Protein AF-A0A973G8I6-F1 (afdb_monomer)

Sequence (98 aa):
MTQDSPPPPSPRDEARELALKRVRARRDLTTHAVTYVVVNAFLVLVWWVTTPNGYFWPIWAIGGWAIGLVLNAWEVLGRRPITEADIERELRRGRPLG

Secondary structure (DSSP, 8-state):
----PPPPPPHHHHHHHHHHHHHHHHHHHHHHHHHHHHHHHHHHHHHHHH-TTS--THHHHHHHHHHHHHHHHHHHHH-----HHHHHHHHHT-----

Radius of gyration: 23.37 Å; Cα contacts (8 Å, |Δi|>4): 15; chains: 1; bounding box: 43×50×69 Å

Solvent-accessible surface area (backbone atoms only — not comparable to full-atom values): 5894 Å² total; per-residue (Å²): 137,82,82,80,69,76,75,77,78,49,76,66,52,53,51,49,52,54,52,50,51,55,55,49,58,54,48,57,52,50,52,53,51,50,51,50,53,55,52,50,53,49,47,49,49,50,41,54,73,76,40,70,89,50,84,73,66,56,54,57,58,52,51,63,49,45,54,57,51,50,54,54,46,42,58,57,64,66,48,59,67,80,41,68,73,50,56,49,46,58,62,70,70,56,82,87,82,134

Foldseek 3Di:
DDPPPDPDQDPVNVVVVVVVVVVVVVVVLVVVVVVLVVVLVVLQVVCCVPPVPDDSVSCCVNVVVVVVSVVSCCVVVVPPPCPVVNVVVVPVVDDDDD

Structure (mmCIF, N/CA/C/O backbone):
data_AF-A0A973G8I6-F1
#
_entry.id   AF-A0A973G8I6-F1
#
loop_
_atom_site.group_PDB
_atom_site.id
_atom_site.type_symbol
_atom_site.label_atom_id
_atom_site.label_alt_id
_atom_site.label_comp_id
_atom_site.label_asym_id
_atom_site.label_entity_id
_atom_site.label_seq_id
_atom_site.pdbx_PDB_ins_code
_atom_site.Cartn_x
_atom_site.Cartn_y
_atom_site.Cartn_z
_atom_site.occupancy
_atom_site.B_iso_or_equiv
_atom_site.auth_seq_id
_atom_site.auth_comp_id
_atom_site.auth_asym_id
_atom_site.auth_atom_id
_atom_site.pdbx_PDB_model_num
ATOM 1 N N . MET A 1 1 ? -26.469 36.054 30.601 1.00 48.28 1 MET A N 1
ATOM 2 C CA . MET A 1 1 ? -25.411 35.122 30.155 1.00 48.28 1 MET A CA 1
ATOM 3 C C . MET A 1 1 ? -25.808 33.727 30.618 1.00 48.28 1 MET A C 1
ATOM 5 O O . MET A 1 1 ? -25.388 33.297 31.681 1.00 48.28 1 MET A O 1
ATOM 9 N N . THR A 1 2 ? -26.719 33.074 29.895 1.00 53.75 2 THR A N 1
ATOM 10 C CA . THR A 1 2 ? -27.154 31.700 30.182 1.00 53.75 2 THR A CA 1
ATOM 11 C C . THR A 1 2 ? -26.084 30.771 29.627 1.00 53.75 2 THR A C 1
ATOM 13 O O . THR A 1 2 ? -25.786 30.813 28.436 1.00 53.75 2 THR A O 1
ATOM 16 N N . GLN A 1 3 ? -25.429 30.016 30.501 1.00 59.47 3 GLN A N 1
ATOM 17 C CA . GLN A 1 3 ? -24.458 29.007 30.107 1.00 59.47 3 GLN A CA 1
ATOM 18 C C . GLN A 1 3 ? -25.249 27.785 29.609 1.00 59.47 3 GLN A C 1
ATOM 20 O O . GLN A 1 3 ? -25.631 26.935 30.407 1.00 59.47 3 GLN A O 1
ATOM 25 N N . ASP A 1 4 ? -25.542 27.737 28.304 1.00 55.97 4 ASP A N 1
ATOM 26 C CA . ASP A 1 4 ? -26.054 26.551 27.594 1.00 55.97 4 ASP A CA 1
ATOM 27 C C . ASP A 1 4 ? -24.930 25.507 27.485 1.00 55.97 4 ASP A C 1
ATOM 29 O O . ASP A 1 4 ? -24.366 25.252 26.419 1.00 55.97 4 ASP A O 1
ATOM 33 N N . SER A 1 5 ? -24.530 24.942 28.625 1.00 61.44 5 SER A N 1
ATOM 34 C CA . SER A 1 5 ? -23.631 23.791 28.633 1.00 61.44 5 SER A CA 1
ATOM 35 C C . SER A 1 5 ? -24.342 22.644 27.908 1.00 61.44 5 SER A C 1
ATOM 37 O O . SER A 1 5 ? -25.441 22.269 28.329 1.00 61.44 5 SER A O 1
ATOM 39 N N . PRO A 1 6 ? -23.776 22.106 26.809 1.00 69.62 6 PRO A N 1
ATOM 40 C CA . PRO A 1 6 ? -24.429 21.052 26.050 1.00 69.62 6 PRO A CA 1
ATOM 41 C C . PRO A 1 6 ? -24.695 19.856 26.974 1.00 69.62 6 PRO A C 1
ATOM 43 O O . PRO A 1 6 ? -23.836 19.525 27.800 1.00 69.62 6 PRO A O 1
ATOM 46 N N . PRO A 1 7 ? -25.881 19.226 26.881 1.00 70.75 7 PRO A N 1
ATOM 47 C CA . PRO A 1 7 ? -26.198 18.068 27.701 1.00 70.75 7 PRO A CA 1
ATOM 48 C C . PRO A 1 7 ? -25.133 16.983 27.483 1.00 70.75 7 PRO A C 1
ATOM 50 O O . PRO A 1 7 ? -24.658 16.825 26.352 1.00 70.75 7 PRO A O 1
ATOM 53 N N . PRO A 1 8 ? -24.735 16.251 28.542 1.00 69.50 8 PRO A N 1
ATOM 54 C CA . PRO A 1 8 ? -23.770 15.172 28.403 1.00 69.50 8 PRO A CA 1
ATOM 55 C C . PRO A 1 8 ? -24.263 14.195 27.325 1.00 69.50 8 PRO A C 1
ATOM 57 O O . PRO A 1 8 ? -25.469 13.921 27.266 1.00 69.50 8 PRO A O 1
ATOM 60 N N . PRO A 1 9 ? -23.363 13.717 26.446 1.00 67.31 9 PRO A N 1
ATOM 61 C CA . PRO A 1 9 ? -23.737 12.875 25.318 1.00 67.31 9 PRO A CA 1
ATOM 62 C C . PRO A 1 9 ? -24.544 11.677 25.810 1.00 67.31 9 PRO A C 1
ATOM 64 O O . PRO A 1 9 ? -24.214 11.048 26.817 1.00 67.31 9 PRO A O 1
ATOM 67 N N . SER A 1 10 ? -25.646 11.375 25.123 1.00 79.38 10 SER A N 1
ATOM 68 C CA . SER A 1 10 ? -26.458 10.229 25.510 1.00 79.38 10 SER A CA 1
ATOM 69 C C . SER A 1 10 ? -25.708 8.931 25.174 1.00 79.38 10 SER A C 1
ATOM 71 O O . SER A 1 10 ? -24.939 8.902 24.211 1.00 79.38 10 SER A O 1
ATOM 73 N N . PRO A 1 11 ? -25.974 7.806 25.863 1.00 74.88 11 PRO A N 1
ATOM 74 C CA . PRO A 1 11 ? -25.358 6.513 25.536 1.00 74.88 11 PRO A CA 1
ATOM 75 C C . PRO A 1 11 ? -25.536 6.082 24.065 1.00 74.88 11 PRO A C 1
ATOM 77 O O . PRO A 1 11 ? -24.756 5.298 23.528 1.00 74.88 11 PRO A O 1
ATOM 80 N N . ARG A 1 12 ? -26.566 6.604 23.376 1.00 74.38 12 ARG A N 1
ATOM 81 C CA . ARG A 1 12 ? -26.768 6.401 21.931 1.00 74.38 12 ARG A CA 1
ATOM 82 C C . ARG A 1 12 ? -25.836 7.250 21.066 1.00 74.38 12 ARG A C 1
ATOM 84 O O . ARG A 1 12 ? -25.474 6.795 19.980 1.00 74.38 12 ARG A O 1
ATOM 91 N N . ASP A 1 13 ? -25.464 8.441 21.522 1.00 77.88 13 ASP A N 1
ATOM 92 C CA . ASP A 1 13 ? -24.520 9.325 20.835 1.00 77.88 13 ASP A CA 1
ATOM 93 C C . ASP A 1 13 ? -23.101 8.761 20.930 1.00 77.88 13 ASP A C 1
ATOM 95 O O . ASP A 1 13 ? -22.424 8.647 19.909 1.00 77.88 13 ASP A O 1
ATOM 99 N N . GLU A 1 14 ? -22.709 8.255 22.104 1.00 75.81 14 GLU A N 1
ATOM 100 C CA . GLU A 1 14 ? -21.436 7.545 22.296 1.00 75.81 14 GLU A CA 1
ATOM 101 C C . GLU A 1 14 ? -21.352 6.281 21.423 1.00 75.81 14 GLU A C 1
ATOM 103 O O . GLU A 1 14 ? -20.377 6.073 20.694 1.00 75.81 14 GLU A O 1
ATOM 108 N N . ALA A 1 15 ? -22.413 5.463 21.396 1.00 72.00 15 ALA A N 1
ATOM 109 C CA . ALA A 1 15 ? -22.473 4.278 20.539 1.00 72.00 15 ALA A CA 1
ATOM 110 C C . ALA A 1 15 ? -22.401 4.625 19.037 1.00 72.00 15 ALA A C 1
ATOM 112 O O . ALA A 1 15 ? -21.760 3.907 18.260 1.00 72.00 15 ALA A O 1
ATOM 113 N N . ARG A 1 16 ? -23.026 5.734 18.609 1.00 72.81 16 ARG A N 1
ATOM 114 C CA . ARG A 1 16 ? -22.928 6.242 17.230 1.00 72.81 16 ARG A CA 1
ATOM 115 C C . ARG A 1 16 ? -21.521 6.722 16.898 1.00 72.81 16 ARG A C 1
ATOM 117 O O . ARG A 1 16 ? -21.023 6.386 15.823 1.00 72.81 16 ARG A O 1
ATOM 124 N N . GLU A 1 17 ? -20.867 7.467 17.783 1.00 74.06 17 GLU A N 1
ATOM 125 C CA . GLU A 1 17 ? -19.494 7.934 17.567 1.00 74.06 17 GLU A CA 1
ATOM 126 C C . GLU A 1 17 ? -18.500 6.774 17.463 1.00 74.06 17 GLU A C 1
ATOM 128 O O . GLU A 1 17 ? -17.650 6.761 16.567 1.00 74.06 17 GLU A O 1
ATOM 133 N N . LEU A 1 18 ? -18.638 5.758 18.318 1.00 70.50 18 LEU A N 1
ATOM 134 C CA . LEU A 1 18 ? -17.825 4.543 18.261 1.00 70.50 18 LEU A CA 1
ATOM 135 C C . LEU A 1 18 ? -18.059 3.765 16.958 1.00 70.50 18 LEU A C 1
ATOM 137 O O . LEU A 1 18 ? -17.101 3.316 16.321 1.00 70.50 18 LEU A O 1
ATOM 141 N N . ALA A 1 19 ? -19.313 3.645 16.511 1.00 68.19 19 ALA A N 1
ATOM 142 C CA . ALA A 1 19 ? -19.643 3.021 15.231 1.00 68.19 19 ALA A CA 1
ATOM 143 C C . ALA A 1 19 ? -19.047 3.796 14.040 1.00 68.19 19 ALA A C 1
ATOM 145 O O . ALA A 1 19 ? -18.455 3.194 13.141 1.00 68.19 19 ALA A O 1
ATOM 146 N N . LEU A 1 20 ? -19.128 5.130 14.053 1.00 68.12 20 LEU A N 1
ATOM 147 C CA . LEU A 1 20 ? -18.556 5.993 13.015 1.00 68.12 20 LEU A CA 1
ATOM 148 C C . LEU A 1 20 ? -17.024 5.906 12.970 1.00 68.12 20 LEU A C 1
ATOM 150 O O . LEU A 1 20 ? -16.455 5.793 11.880 1.00 68.12 20 LEU A O 1
ATOM 154 N N . LYS A 1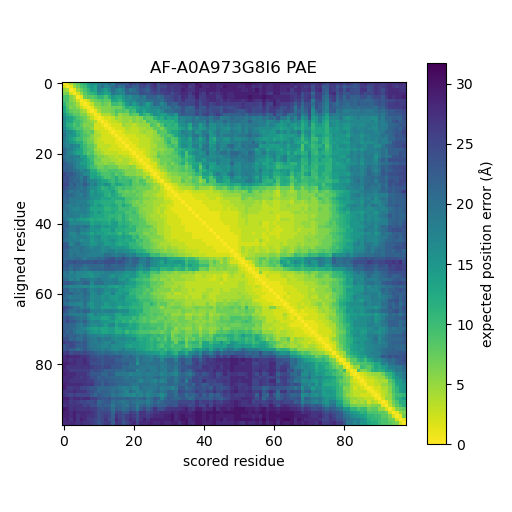 21 ? -16.354 5.889 14.131 1.00 63.97 21 LYS A N 1
ATOM 155 C CA . LYS A 1 21 ? -14.899 5.678 14.227 1.00 63.97 21 LYS A CA 1
ATOM 156 C C . LYS A 1 21 ? -14.488 4.319 13.654 1.00 63.97 21 LYS A C 1
ATOM 158 O O . LYS A 1 21 ? -13.532 4.254 12.884 1.00 63.97 21 LYS A O 1
ATOM 163 N N . ARG A 1 22 ? -15.243 3.248 13.940 1.00 61.56 22 ARG A N 1
ATOM 164 C CA . ARG A 1 22 ? -14.989 1.899 13.389 1.00 61.56 22 ARG A CA 1
ATOM 165 C C . ARG A 1 22 ? -15.132 1.847 11.865 1.00 61.56 22 ARG A C 1
ATOM 167 O O . ARG A 1 22 ? -14.317 1.207 11.200 1.00 61.56 22 ARG A O 1
ATOM 174 N N . VAL A 1 23 ? -16.132 2.524 11.298 1.00 62.12 23 VAL A N 1
ATOM 175 C CA . VAL A 1 23 ? -16.330 2.577 9.837 1.00 62.12 23 VAL A CA 1
ATOM 176 C C . VAL A 1 23 ? -15.227 3.391 9.151 1.00 62.12 23 VAL A C 1
ATOM 178 O O . VAL A 1 23 ? -14.737 2.983 8.096 1.00 62.12 23 VAL A O 1
ATOM 181 N N . ARG A 1 24 ? -14.790 4.507 9.750 1.00 60.34 24 ARG A N 1
ATOM 182 C CA . ARG A 1 24 ? -13.689 5.328 9.215 1.00 60.34 24 ARG A CA 1
ATOM 183 C C . ARG A 1 24 ? -12.339 4.621 9.265 1.00 60.34 24 ARG A C 1
ATOM 185 O O . ARG A 1 24 ? -11.657 4.593 8.248 1.00 60.34 24 ARG A O 1
ATOM 192 N N . ALA A 1 25 ? -12.017 3.954 10.373 1.00 60.78 25 ALA A N 1
ATOM 193 C CA . ALA A 1 25 ? -10.767 3.202 10.503 1.00 60.78 25 ALA A CA 1
ATOM 194 C C . ALA A 1 25 ? -10.626 2.098 9.439 1.00 60.78 25 ALA A C 1
ATOM 196 O O . ALA A 1 25 ? -9.553 1.899 8.875 1.00 60.78 25 ALA A O 1
ATOM 197 N N . ARG A 1 26 ? -11.726 1.408 9.103 1.00 59.72 26 ARG A N 1
ATOM 198 C CA . ARG A 1 26 ? -11.726 0.420 8.012 1.00 59.72 26 ARG A CA 1
ATOM 199 C C . ARG A 1 26 ? -11.518 1.072 6.646 1.00 59.72 26 ARG A C 1
ATOM 201 O O . ARG A 1 26 ? -10.778 0.536 5.825 1.00 59.72 26 ARG A O 1
ATOM 208 N N . ARG A 1 27 ? -12.140 2.228 6.397 1.00 59.53 27 ARG A N 1
ATOM 209 C CA . ARG A 1 27 ? -12.003 2.949 5.123 1.00 59.53 27 ARG A CA 1
ATOM 210 C C . ARG A 1 27 ? -10.575 3.416 4.859 1.00 59.53 27 ARG A C 1
ATOM 212 O O . ARG A 1 27 ? -10.099 3.201 3.751 1.00 59.53 27 ARG A O 1
ATOM 219 N N . ASP A 1 28 ? -9.883 3.966 5.851 1.00 62.22 28 ASP A N 1
ATOM 220 C CA . ASP A 1 28 ? -8.536 4.518 5.638 1.00 62.22 28 ASP A CA 1
ATOM 221 C C . ASP A 1 28 ? -7.502 3.456 5.248 1.00 62.22 28 ASP A C 1
ATOM 223 O O . ASP A 1 28 ? -6.663 3.697 4.375 1.00 62.22 28 ASP A O 1
ATOM 227 N N . LEU A 1 29 ? -7.613 2.247 5.804 1.00 62.56 29 LEU A N 1
ATOM 228 C CA . LEU A 1 29 ? -6.762 1.114 5.418 1.00 62.56 29 LEU A CA 1
ATOM 229 C C . LEU A 1 29 ? -7.082 0.606 4.022 1.00 62.56 29 LEU A C 1
ATOM 231 O O . LEU A 1 29 ? -6.174 0.292 3.254 1.00 62.56 29 LEU A O 1
ATOM 235 N N . THR A 1 30 ? -8.372 0.547 3.682 1.00 67.00 30 THR A N 1
ATOM 236 C CA . THR A 1 30 ? -8.791 0.094 2.354 1.00 67.00 30 THR A CA 1
ATOM 237 C C . THR A 1 30 ? -8.293 1.069 1.287 1.00 67.00 30 THR A C 1
ATOM 239 O O . THR A 1 30 ? -7.771 0.638 0.266 1.00 67.00 30 THR A O 1
ATOM 242 N N . THR A 1 31 ? -8.362 2.379 1.542 1.00 73.19 31 THR A N 1
ATOM 243 C CA . THR A 1 31 ? -7.857 3.413 0.626 1.00 73.19 31 THR A CA 1
ATOM 244 C C . THR A 1 31 ? -6.347 3.310 0.408 1.00 73.19 31 THR A C 1
ATOM 246 O O . THR A 1 31 ? -5.896 3.381 -0.737 1.00 73.19 31 THR A O 1
ATOM 249 N N . HIS A 1 32 ? -5.557 3.094 1.467 1.00 76.62 32 HIS A N 1
ATOM 250 C CA . HIS A 1 32 ? -4.103 2.936 1.337 1.00 76.62 32 HIS A CA 1
ATOM 251 C C . HIS A 1 32 ? -3.730 1.643 0.604 1.00 76.62 32 HIS A C 1
ATOM 253 O O . HIS A 1 32 ? -2.874 1.669 -0.276 1.00 76.62 32 HIS A O 1
ATOM 259 N N . ALA A 1 33 ? -4.410 0.531 0.899 1.00 79.81 33 ALA A N 1
ATOM 260 C CA . ALA A 1 33 ? -4.187 -0.738 0.210 1.00 79.81 33 ALA A CA 1
ATOM 261 C C . ALA A 1 33 ? -4.574 -0.669 -1.278 1.00 79.81 33 ALA A C 1
ATOM 263 O O . ALA A 1 33 ? -3.825 -1.135 -2.133 1.00 79.81 33 ALA A O 1
ATOM 264 N N . VAL A 1 34 ? -5.708 -0.044 -1.609 1.00 81.62 34 VAL A N 1
ATOM 265 C CA . VAL A 1 34 ? -6.136 0.151 -3.004 1.00 81.62 34 VAL A CA 1
ATOM 266 C C . VAL A 1 34 ? -5.151 1.049 -3.746 1.00 81.62 34 VAL A C 1
ATOM 268 O O . VAL A 1 34 ? -4.706 0.690 -4.833 1.00 81.62 34 VAL A O 1
ATOM 271 N N . THR A 1 35 ? -4.748 2.172 -3.145 1.00 85.50 35 THR A N 1
ATOM 272 C CA . THR A 1 35 ? -3.726 3.060 -3.723 1.00 85.50 35 THR A CA 1
ATOM 273 C C . THR A 1 35 ? -2.421 2.308 -3.967 1.00 85.50 35 THR A C 1
ATOM 275 O O . THR A 1 35 ? -1.849 2.417 -5.049 1.00 85.50 35 THR A O 1
ATOM 278 N N . TYR A 1 36 ? -1.983 1.485 -3.009 1.00 84.00 36 TYR A N 1
ATOM 279 C CA . TYR A 1 36 ? -0.800 0.642 -3.158 1.00 84.00 36 TYR A CA 1
ATOM 280 C C . TYR A 1 36 ? -0.927 -0.294 -4.366 1.00 84.00 36 TYR A C 1
ATOM 282 O O . TYR A 1 36 ? -0.032 -0.320 -5.206 1.00 84.00 36 TYR A O 1
ATOM 290 N N . VAL A 1 37 ? -2.037 -1.024 -4.503 1.00 87.25 37 VAL A N 1
ATOM 291 C CA . VAL A 1 37 ? -2.239 -1.941 -5.637 1.00 87.25 37 VAL A CA 1
ATOM 292 C C . VAL A 1 37 ? -2.243 -1.186 -6.967 1.00 87.25 37 VAL A C 1
ATOM 294 O O . VAL A 1 37 ? -1.559 -1.604 -7.897 1.00 87.25 37 VAL A O 1
ATOM 297 N N . VAL A 1 38 ? -2.958 -0.061 -7.053 1.00 91.81 38 VAL A N 1
ATOM 298 C CA . VAL A 1 38 ? -3.068 0.739 -8.285 1.00 91.81 38 VAL A CA 1
ATOM 299 C C . VAL A 1 38 ? -1.709 1.295 -8.709 1.00 91.81 38 VAL A C 1
ATOM 301 O O . VAL A 1 38 ? -1.317 1.141 -9.865 1.00 91.81 38 VAL A O 1
ATOM 304 N N . VAL A 1 39 ? -0.968 1.903 -7.780 1.00 90.75 39 VAL A N 1
ATOM 305 C CA . VAL A 1 39 ? 0.347 2.489 -8.065 1.00 90.75 39 VAL A CA 1
ATOM 306 C C . VAL A 1 39 ? 1.343 1.403 -8.464 1.00 90.75 39 VAL A C 1
ATOM 308 O O . VAL A 1 39 ? 1.999 1.534 -9.493 1.00 90.75 39 VAL A O 1
ATOM 311 N N . ASN A 1 40 ? 1.426 0.296 -7.721 1.00 89.62 40 ASN A N 1
ATOM 312 C CA . ASN A 1 40 ? 2.362 -0.778 -8.057 1.00 89.62 40 ASN A CA 1
ATOM 313 C C . ASN A 1 40 ? 2.014 -1.448 -9.392 1.00 89.62 40 ASN A C 1
ATOM 315 O O . ASN A 1 40 ? 2.913 -1.678 -10.194 1.00 89.62 40 ASN A O 1
ATOM 319 N N . ALA A 1 41 ? 0.731 -1.692 -9.681 1.00 92.12 41 ALA A N 1
ATOM 320 C CA . ALA A 1 41 ? 0.309 -2.208 -10.983 1.00 92.12 41 ALA A CA 1
ATOM 321 C C . ALA A 1 41 ? 0.706 -1.260 -12.125 1.00 92.12 41 ALA A C 1
ATOM 323 O O . ALA A 1 41 ? 1.199 -1.715 -13.155 1.00 92.12 41 ALA A O 1
ATOM 324 N N . PHE A 1 42 ? 0.561 0.054 -11.924 1.00 93.44 42 PHE A N 1
ATOM 325 C CA . PHE A 1 42 ? 1.015 1.056 -12.884 1.00 93.44 42 PHE A CA 1
ATOM 326 C C . PHE A 1 42 ? 2.538 1.025 -13.081 1.00 93.44 42 PHE A C 1
ATOM 328 O O . PHE A 1 42 ? 2.990 1.003 -14.222 1.00 93.44 42 PHE A O 1
ATOM 335 N N . LEU A 1 43 ? 3.343 0.954 -12.012 1.00 91.62 43 LEU A N 1
ATOM 336 C CA . LEU A 1 43 ? 4.805 0.840 -12.132 1.00 91.62 43 LEU A CA 1
ATOM 337 C C . LEU A 1 43 ? 5.228 -0.424 -12.889 1.00 91.62 43 LEU A C 1
ATOM 339 O O . LEU A 1 43 ? 6.120 -0.367 -13.736 1.00 91.62 43 LEU A O 1
ATOM 343 N N . VAL A 1 44 ? 4.593 -1.559 -12.592 1.00 91.25 44 VAL A N 1
ATOM 344 C CA . VAL A 1 44 ? 4.864 -2.829 -13.278 1.00 91.25 44 VAL A CA 1
ATOM 345 C C . VAL A 1 44 ? 4.480 -2.738 -14.752 1.00 91.25 44 VAL A C 1
ATOM 347 O O . VAL A 1 44 ? 5.243 -3.192 -15.600 1.00 91.25 44 VAL A O 1
ATOM 350 N N . LEU A 1 45 ? 3.347 -2.107 -15.070 1.00 93.69 45 LEU A N 1
ATOM 351 C CA . LEU A 1 45 ? 2.926 -1.871 -16.449 1.00 93.69 45 LEU A CA 1
ATOM 352 C C . LEU A 1 45 ? 3.924 -0.979 -17.195 1.00 93.69 45 LEU A C 1
ATOM 354 O O . LEU A 1 45 ? 4.326 -1.315 -18.304 1.00 93.69 45 LEU A O 1
ATOM 358 N N . VAL A 1 46 ? 4.356 0.125 -16.580 1.00 92.06 46 VAL A N 1
ATOM 359 C CA . VAL A 1 46 ? 5.375 1.015 -17.152 1.00 92.06 46 VAL A CA 1
ATOM 360 C C . VAL A 1 46 ? 6.653 0.233 -17.428 1.00 92.06 46 VAL A C 1
ATOM 362 O O . VAL A 1 46 ? 7.143 0.274 -18.550 1.00 92.06 46 VAL A O 1
ATOM 365 N N . TRP A 1 47 ? 7.150 -0.532 -16.453 1.00 92.69 47 TRP A N 1
ATOM 366 C CA . TRP A 1 47 ? 8.337 -1.366 -16.634 1.00 92.69 47 TRP A CA 1
ATOM 367 C C . TRP A 1 47 ? 8.171 -2.383 -17.771 1.00 92.69 47 TRP A C 1
ATOM 369 O O . TRP A 1 47 ? 9.079 -2.546 -18.583 1.00 92.69 47 TRP A O 1
ATOM 379 N N . TRP A 1 48 ? 7.010 -3.033 -17.864 1.00 90.12 48 TRP A N 1
ATOM 380 C CA . TRP A 1 48 ? 6.736 -4.025 -18.902 1.00 90.12 48 TRP A CA 1
ATOM 381 C C . TRP A 1 48 ? 6.736 -3.410 -20.307 1.00 90.12 48 TRP A C 1
ATOM 383 O O . TRP A 1 48 ? 7.217 -4.032 -21.250 1.00 90.12 48 TRP A O 1
ATOM 393 N N . VAL A 1 49 ? 6.253 -2.172 -20.445 1.00 91.75 49 VAL A N 1
ATOM 394 C CA . VAL A 1 49 ? 6.232 -1.454 -21.728 1.00 91.75 49 VAL A CA 1
ATOM 395 C C . VAL A 1 49 ? 7.600 -0.865 -22.077 1.00 91.75 49 VAL A C 1
ATOM 397 O O . VAL A 1 49 ? 7.989 -0.879 -23.243 1.00 91.75 49 VAL A O 1
ATOM 400 N N . THR A 1 50 ? 8.342 -0.336 -21.102 1.00 88.69 50 THR A N 1
ATOM 401 C CA . THR A 1 50 ? 9.603 0.369 -21.377 1.00 88.69 50 THR A CA 1
ATOM 402 C C . THR A 1 50 ? 10.818 -0.545 -21.391 1.00 88.69 50 THR A C 1
ATOM 404 O O . THR A 1 50 ? 11.787 -0.265 -22.096 1.00 88.69 50 THR A O 1
ATOM 407 N N . THR A 1 51 ? 10.849 -1.592 -20.566 1.00 83.75 51 THR A N 1
ATOM 408 C CA . THR A 1 51 ? 12.049 -2.419 -20.385 1.00 83.75 51 THR A CA 1
ATOM 409 C C . THR A 1 51 ? 11.709 -3.844 -19.918 1.00 83.75 51 THR A C 1
ATOM 411 O O . THR A 1 51 ? 12.166 -4.269 -18.857 1.00 83.75 51 THR A O 1
ATOM 414 N N . PRO A 1 52 ? 10.975 -4.635 -20.725 1.00 77.06 52 PRO A N 1
ATOM 415 C CA . PRO A 1 52 ? 10.497 -5.967 -20.331 1.00 77.06 52 PRO A CA 1
ATOM 416 C C . PRO A 1 52 ? 11.614 -6.982 -20.030 1.00 77.06 52 PRO A C 1
ATOM 418 O O . PRO A 1 52 ? 11.394 -7.933 -19.288 1.00 77.06 52 PRO A O 1
ATOM 421 N N . ASN A 1 53 ? 12.818 -6.775 -20.575 1.00 82.12 53 ASN A N 1
ATOM 422 C CA . ASN A 1 53 ? 13.999 -7.618 -20.332 1.00 82.12 53 ASN A CA 1
ATOM 423 C C . ASN A 1 53 ? 15.030 -6.946 -19.407 1.00 82.12 53 ASN A C 1
ATOM 425 O O . ASN A 1 53 ? 16.158 -7.420 -19.276 1.00 82.12 53 ASN A O 1
ATOM 429 N N . GLY A 1 54 ? 14.682 -5.794 -18.832 1.00 80.94 54 GLY A N 1
ATOM 430 C CA . GLY A 1 54 ? 15.566 -5.024 -17.968 1.00 80.94 54 GLY A CA 1
ATOM 431 C C . GLY A 1 54 ? 15.469 -5.436 -16.511 1.00 80.94 54 GLY A C 1
ATOM 432 O O . GLY A 1 54 ? 14.651 -6.258 -16.107 1.00 80.94 54 GLY A O 1
ATOM 433 N N . TYR A 1 55 ? 16.289 -4.799 -15.684 1.00 86.25 55 TYR A N 1
ATOM 434 C CA . TYR A 1 55 ? 16.201 -4.960 -14.241 1.00 86.25 55 TYR A CA 1
ATOM 435 C C . TYR A 1 55 ? 14.822 -4.517 -13.722 1.00 86.25 55 TYR A C 1
ATOM 437 O O . TYR A 1 55 ? 14.354 -3.420 -14.043 1.00 86.25 55 TYR A O 1
ATOM 445 N N . PHE A 1 56 ? 14.176 -5.363 -12.914 1.00 87.62 56 PHE A N 1
ATOM 446 C CA . PHE A 1 56 ? 12.841 -5.126 -12.359 1.00 87.62 56 PHE A CA 1
ATOM 447 C C . PHE A 1 56 ? 12.890 -4.128 -11.193 1.00 87.62 56 PHE A C 1
ATOM 449 O O . PHE A 1 56 ? 12.641 -4.463 -10.037 1.00 87.62 56 PHE A O 1
ATOM 456 N N . TRP A 1 57 ? 13.209 -2.871 -11.503 1.00 88.25 57 TRP A N 1
ATOM 457 C CA . TRP A 1 57 ? 13.287 -1.781 -10.530 1.00 88.25 57 TRP A CA 1
ATOM 458 C C . TRP A 1 57 ? 12.008 -1.548 -9.692 1.00 88.25 57 TRP A C 1
ATOM 460 O O . TRP A 1 57 ? 12.169 -1.107 -8.549 1.00 88.25 57 TRP A O 1
ATOM 470 N N . PRO A 1 58 ? 10.768 -1.885 -10.140 1.00 90.62 58 PRO A N 1
ATOM 471 C CA . PRO A 1 58 ? 9.579 -1.759 -9.292 1.00 90.62 58 PRO A CA 1
ATOM 472 C C . PRO A 1 58 ? 9.655 -2.570 -7.994 1.00 90.62 58 PRO A C 1
ATOM 474 O O . PRO A 1 58 ? 8.956 -2.240 -7.039 1.00 90.62 58 PRO A O 1
ATOM 477 N N . ILE A 1 59 ? 10.526 -3.585 -7.908 1.00 89.75 59 ILE A N 1
ATOM 478 C CA . ILE A 1 59 ? 10.687 -4.401 -6.697 1.00 89.75 59 ILE A CA 1
ATOM 479 C C . ILE A 1 59 ? 11.067 -3.586 -5.463 1.00 89.75 59 ILE A C 1
ATOM 481 O O . ILE A 1 59 ? 10.629 -3.908 -4.362 1.00 89.75 59 ILE A O 1
ATOM 485 N N . TRP A 1 60 ? 11.838 -2.510 -5.635 1.00 88.88 60 TRP A N 1
ATOM 486 C CA . TRP A 1 60 ? 12.241 -1.649 -4.525 1.00 88.88 60 TRP A CA 1
ATOM 487 C C . TRP A 1 60 ? 11.076 -0.805 -4.012 1.00 88.88 60 TRP A C 1
ATOM 489 O O . TRP A 1 60 ? 10.922 -0.655 -2.802 1.00 88.88 60 TRP A O 1
ATOM 499 N N . ALA A 1 61 ? 10.224 -0.311 -4.914 1.00 87.69 61 ALA A N 1
ATOM 500 C CA . ALA A 1 61 ? 9.006 0.406 -4.548 1.00 87.69 61 ALA A CA 1
ATOM 501 C C . ALA A 1 61 ? 8.008 -0.536 -3.859 1.00 87.69 61 ALA A C 1
ATOM 503 O O . ALA A 1 61 ? 7.537 -0.235 -2.763 1.00 87.69 61 ALA A O 1
ATOM 504 N N . ILE A 1 62 ? 7.770 -1.713 -4.455 1.00 88.88 62 ILE A N 1
ATOM 505 C CA . ILE A 1 62 ? 6.906 -2.760 -3.898 1.00 88.88 62 ILE A CA 1
ATOM 506 C C . ILE A 1 62 ? 7.400 -3.145 -2.506 1.00 88.88 62 ILE A C 1
ATOM 508 O O . ILE A 1 62 ? 6.619 -3.086 -1.564 1.00 88.88 62 ILE A O 1
ATOM 512 N N . GLY A 1 63 ? 8.679 -3.502 -2.363 1.00 88.81 63 GLY A N 1
ATOM 513 C CA . GLY A 1 63 ? 9.265 -3.985 -1.114 1.00 88.81 63 GLY A CA 1
ATOM 514 C C . GLY A 1 63 ? 9.328 -2.917 -0.024 1.00 88.81 63 GLY A C 1
ATOM 515 O O . GLY A 1 63 ? 8.856 -3.152 1.087 1.00 88.81 63 GLY A O 1
ATOM 516 N N . GLY A 1 64 ? 9.843 -1.726 -0.343 1.00 88.81 64 GLY A N 1
ATOM 517 C CA . GLY A 1 64 ? 9.952 -0.627 0.618 1.00 88.81 64 GLY A CA 1
ATOM 518 C C . GLY A 1 64 ? 8.592 -0.192 1.166 1.00 88.81 64 GLY A C 1
ATOM 519 O O . GLY A 1 64 ? 8.444 0.025 2.367 1.00 88.81 64 GLY A O 1
ATOM 520 N N . TRP A 1 65 ? 7.570 -0.129 0.309 1.00 83.81 65 TRP A N 1
ATOM 521 C CA . TRP A 1 65 ? 6.219 0.238 0.736 1.00 83.81 65 TRP A CA 1
ATOM 522 C C . TRP A 1 65 ? 5.421 -0.935 1.318 1.00 83.81 65 TRP A C 1
ATOM 524 O O . TRP A 1 65 ? 4.618 -0.713 2.223 1.00 83.81 65 TRP A O 1
ATOM 534 N N . ALA A 1 66 ? 5.645 -2.176 0.865 1.00 84.31 66 ALA A N 1
ATOM 535 C CA . ALA A 1 66 ? 4.983 -3.364 1.417 1.00 84.31 66 ALA A CA 1
ATOM 536 C C . ALA A 1 66 ? 5.267 -3.509 2.909 1.00 84.31 66 ALA A C 1
ATOM 538 O O . ALA A 1 66 ? 4.357 -3.820 3.670 1.00 84.31 66 ALA A O 1
ATOM 539 N N . ILE A 1 67 ? 6.502 -3.240 3.338 1.00 85.31 67 ILE A N 1
ATOM 540 C CA . ILE A 1 67 ? 6.883 -3.308 4.752 1.00 85.31 67 ILE A CA 1
ATOM 541 C C . ILE A 1 67 ? 6.055 -2.312 5.576 1.00 85.31 67 ILE A C 1
ATOM 543 O O . ILE A 1 67 ? 5.458 -2.697 6.579 1.00 85.31 67 ILE A O 1
ATOM 547 N N . GLY A 1 68 ? 5.942 -1.058 5.124 1.00 80.44 68 GLY A N 1
ATOM 548 C CA . GLY A 1 68 ? 5.114 -0.049 5.792 1.00 80.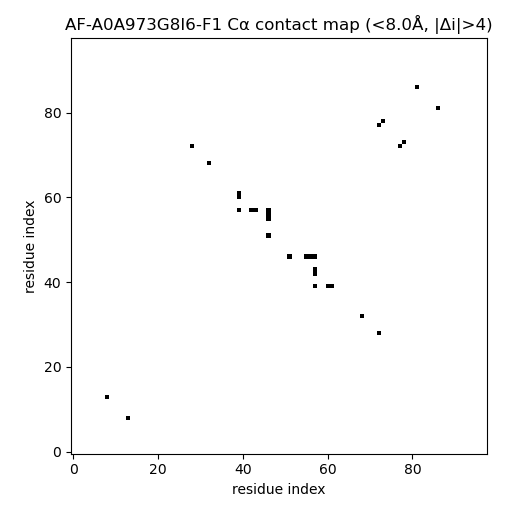44 68 GLY A CA 1
ATOM 549 C C . GLY A 1 68 ? 3.630 -0.428 5.835 1.00 80.44 68 GLY A C 1
ATOM 550 O O . GLY A 1 68 ? 2.979 -0.273 6.869 1.00 80.44 68 GLY A O 1
ATOM 551 N N . LEU A 1 69 ? 3.101 -0.988 4.741 1.00 79.12 69 LEU A N 1
ATOM 552 C CA . LEU A 1 69 ? 1.717 -1.460 4.671 1.00 79.12 69 LEU A CA 1
ATOM 553 C C . LEU A 1 69 ? 1.471 -2.646 5.616 1.00 79.12 69 LEU A C 1
ATOM 555 O O . LEU A 1 69 ? 0.445 -2.673 6.287 1.00 79.12 69 LEU A O 1
ATOM 559 N N . VAL A 1 70 ? 2.403 -3.600 5.699 1.00 80.25 70 VAL A N 1
ATOM 560 C CA . VAL A 1 70 ? 2.322 -4.763 6.597 1.00 80.25 70 VAL A CA 1
ATOM 561 C C . VAL A 1 70 ? 2.390 -4.334 8.058 1.00 80.25 70 VAL A C 1
ATOM 563 O O . VAL A 1 70 ? 1.610 -4.843 8.854 1.00 80.25 70 VAL A O 1
ATOM 566 N N . LEU A 1 71 ? 3.250 -3.378 8.418 1.00 78.44 71 LEU A N 1
ATOM 567 C CA . LEU A 1 71 ? 3.311 -2.839 9.782 1.00 78.44 71 LEU A CA 1
ATOM 568 C C . LEU A 1 71 ? 2.003 -2.135 10.168 1.00 78.44 71 LEU A C 1
ATOM 570 O O . LEU A 1 71 ? 1.440 -2.422 11.222 1.00 78.44 71 LEU A O 1
ATOM 574 N N . ASN A 1 72 ? 1.464 -1.290 9.286 1.00 71.25 72 ASN A N 1
ATOM 575 C CA . ASN A 1 72 ? 0.180 -0.620 9.510 1.00 71.25 72 ASN A CA 1
ATOM 576 C C . ASN A 1 72 ? -0.988 -1.628 9.576 1.00 71.25 72 ASN A C 1
ATOM 578 O O . ASN A 1 72 ? -1.854 -1.564 10.449 1.00 71.25 72 ASN A O 1
ATOM 582 N N . ALA A 1 73 ? -0.985 -2.630 8.692 1.00 69.81 73 ALA A N 1
ATOM 583 C CA . ALA A 1 73 ? -1.955 -3.717 8.721 1.00 69.81 73 ALA A CA 1
ATOM 584 C C . ALA A 1 73 ? -1.826 -4.561 9.996 1.00 69.81 73 ALA A C 1
ATOM 586 O O . ALA A 1 73 ? -2.845 -4.959 10.546 1.00 69.81 73 ALA A O 1
ATOM 587 N N . TRP A 1 74 ? -0.617 -4.806 10.507 1.00 69.75 74 TRP A N 1
ATOM 588 C CA . TRP A 1 74 ? -0.399 -5.503 11.775 1.00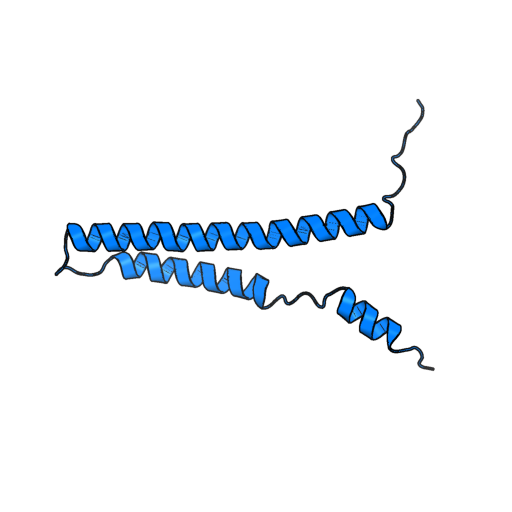 69.75 74 TRP A CA 1
ATOM 589 C C . TRP A 1 74 ? -0.909 -4.682 12.956 1.00 69.75 74 TR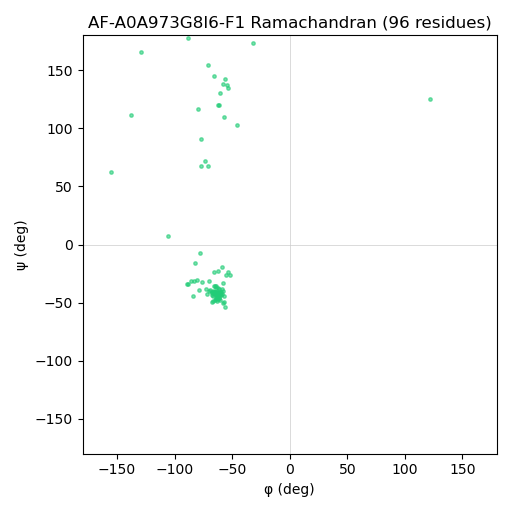P A C 1
ATOM 591 O O . TRP A 1 74 ? -1.537 -5.239 13.851 1.00 69.75 74 TRP A O 1
ATOM 601 N N . GLU A 1 75 ? -0.717 -3.365 12.973 1.00 64.56 75 GLU A N 1
ATOM 602 C CA . GLU A 1 75 ? -1.282 -2.528 14.033 1.00 64.56 75 GLU A CA 1
ATOM 603 C C . GLU A 1 75 ? -2.807 -2.587 14.058 1.00 64.56 75 GLU A C 1
ATOM 605 O O . GLU A 1 75 ? -3.390 -2.645 15.137 1.00 64.56 75 GLU A O 1
ATOM 610 N N . VAL A 1 76 ? -3.466 -2.633 12.899 1.00 63.16 76 VAL A N 1
ATOM 611 C CA . VAL A 1 76 ? -4.933 -2.631 12.856 1.00 63.16 76 VAL A CA 1
ATOM 612 C C . VAL A 1 76 ? -5.547 -4.029 12.939 1.00 63.16 76 VAL A C 1
ATOM 614 O O . VAL A 1 76 ? -6.606 -4.202 13.536 1.00 63.16 76 VAL A O 1
ATOM 617 N N . LEU A 1 77 ? -4.902 -5.045 12.371 1.00 59.62 77 LEU A N 1
ATOM 618 C CA . LEU A 1 77 ? -5.379 -6.430 12.405 1.00 59.62 77 LEU A CA 1
ATOM 619 C C . LEU A 1 77 ? -4.920 -7.162 13.679 1.00 59.62 77 LEU A C 1
ATOM 621 O O . LEU A 1 77 ? -5.642 -8.019 14.188 1.00 59.62 77 LEU A O 1
ATOM 625 N N . GLY A 1 78 ? -3.745 -6.803 14.204 1.00 54.56 78 GLY A N 1
ATOM 626 C CA . GLY A 1 78 ? -3.173 -7.273 15.469 1.00 54.56 78 GLY A CA 1
ATOM 627 C C . GLY A 1 78 ? -3.746 -6.556 16.691 1.00 54.56 78 GLY A C 1
ATOM 628 O O . GLY A 1 78 ? -3.967 -7.204 17.714 1.00 54.56 78 GLY A O 1
ATOM 629 N N . ARG A 1 79 ? -4.159 -5.282 16.575 1.00 46.97 79 ARG A N 1
ATOM 630 C CA . ARG A 1 79 ? -5.246 -4.763 17.419 1.00 46.97 79 ARG A CA 1
ATOM 631 C C . ARG A 1 79 ? -6.558 -5.349 16.914 1.00 46.97 79 ARG A C 1
ATOM 633 O O . ARG A 1 79 ? -7.404 -4.628 16.397 1.00 46.97 79 ARG A O 1
ATOM 640 N N . ARG A 1 80 ? -6.790 -6.646 17.137 1.00 44.53 80 ARG A N 1
ATOM 641 C CA . ARG A 1 80 ? -8.167 -7.059 17.410 1.00 44.53 80 ARG A CA 1
ATOM 642 C C . ARG A 1 80 ? -8.582 -6.224 18.618 1.00 44.53 80 ARG A C 1
ATOM 644 O O . ARG A 1 80 ? -8.020 -6.435 19.693 1.00 44.53 80 ARG A O 1
ATOM 651 N N . PRO A 1 81 ? -9.485 -5.242 18.472 1.00 47.19 81 PRO A N 1
ATOM 652 C CA . PRO A 1 81 ? -10.067 -4.670 19.657 1.00 47.19 81 PRO A CA 1
ATOM 653 C C . PRO A 1 81 ? -10.800 -5.845 20.287 1.00 47.19 81 PRO A C 1
ATOM 655 O O . PRO A 1 81 ? -11.658 -6.446 19.632 1.00 47.19 81 PRO A O 1
ATOM 658 N N . ILE A 1 82 ? -10.419 -6.208 21.513 1.00 48.28 82 ILE A N 1
ATOM 659 C CA . ILE A 1 82 ? -11.334 -6.884 22.426 1.00 48.28 82 ILE A CA 1
ATOM 660 C C . ILE A 1 82 ? -12.605 -6.055 22.302 1.00 48.28 82 ILE A C 1
ATOM 662 O O . ILE A 1 82 ? -12.633 -4.874 22.655 1.00 48.28 82 ILE A O 1
ATOM 666 N N . THR A 1 83 ? -13.565 -6.589 21.554 1.00 49.22 83 THR A N 1
ATOM 667 C CA . THR A 1 83 ? -14.727 -5.804 21.170 1.00 49.22 83 THR A CA 1
ATOM 668 C C . THR A 1 83 ? -15.443 -5.532 22.485 1.00 49.22 83 THR A C 1
ATOM 670 O O . THR A 1 83 ? -15.432 -6.387 23.363 1.00 49.22 83 THR A O 1
ATOM 673 N N . GLU A 1 84 ? -16.066 -4.372 22.679 1.00 53.53 84 GLU A N 1
ATOM 674 C CA . GLU A 1 84 ? -16.906 -4.174 23.876 1.00 53.53 84 GLU A CA 1
ATOM 675 C C . GLU A 1 84 ? -17.931 -5.304 24.017 1.00 53.53 84 GLU A C 1
ATOM 677 O O . GLU A 1 84 ? -18.292 -5.649 25.121 1.00 53.53 84 GLU A O 1
ATOM 682 N N . ALA A 1 85 ? -18.320 -5.955 22.916 1.00 55.12 85 ALA A N 1
ATOM 683 C CA . ALA A 1 85 ? -19.125 -7.174 22.893 1.00 55.12 85 ALA A CA 1
ATOM 684 C C . ALA A 1 85 ? -18.451 -8.428 23.495 1.00 55.12 85 ALA A C 1
ATOM 686 O O . ALA A 1 85 ? -19.172 -9.346 23.871 1.00 55.12 85 ALA A O 1
ATOM 687 N N . ASP A 1 86 ? -17.119 -8.496 23.554 1.00 58.88 86 ASP A N 1
ATOM 688 C CA . ASP A 1 86 ? -16.354 -9.515 24.291 1.00 58.88 86 ASP A CA 1
ATOM 689 C C . ASP A 1 86 ? -16.212 -9.115 25.765 1.00 58.88 86 ASP A C 1
ATOM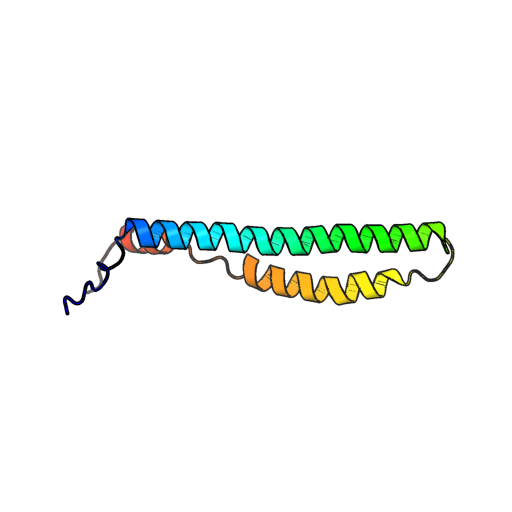 691 O O . ASP A 1 86 ? -16.531 -9.923 26.625 1.00 58.88 86 ASP A O 1
ATOM 695 N N . ILE A 1 87 ? -15.900 -7.846 26.073 1.00 62.31 87 ILE A N 1
ATOM 696 C CA . ILE A 1 87 ? -15.863 -7.332 27.463 1.00 62.31 87 ILE A CA 1
ATOM 697 C C . ILE A 1 87 ? -17.238 -7.479 28.138 1.00 62.31 87 ILE A C 1
ATOM 699 O O . ILE A 1 87 ? -17.350 -7.936 29.271 1.00 62.31 87 ILE A O 1
ATOM 703 N N . GLU A 1 88 ? -18.303 -7.144 27.417 1.00 63.47 88 GLU A N 1
ATOM 704 C CA . GLU A 1 88 ? -19.697 -7.272 27.833 1.00 63.47 88 GLU A CA 1
ATOM 705 C C . GLU A 1 88 ? -20.130 -8.741 27.907 1.00 63.47 88 GLU A C 1
ATOM 707 O O . GLU A 1 88 ? -20.941 -9.093 28.759 1.00 63.47 88 GLU A O 1
ATOM 712 N N . ARG A 1 89 ? -19.581 -9.628 27.062 1.00 61.72 89 ARG A N 1
ATOM 713 C CA . ARG A 1 89 ? -19.776 -11.079 27.210 1.00 61.72 89 ARG A CA 1
ATOM 714 C C . ARG A 1 89 ? -19.090 -11.601 28.465 1.00 61.72 89 ARG A C 1
ATOM 716 O O . ARG A 1 89 ? -19.712 -12.398 29.155 1.00 61.72 89 ARG A O 1
ATOM 723 N N . GLU A 1 90 ? -17.881 -11.144 28.788 1.00 60.09 90 GLU A N 1
ATOM 724 C CA . GLU A 1 90 ? -17.171 -11.484 30.027 1.00 60.09 90 GLU A CA 1
ATOM 725 C C . GLU A 1 90 ?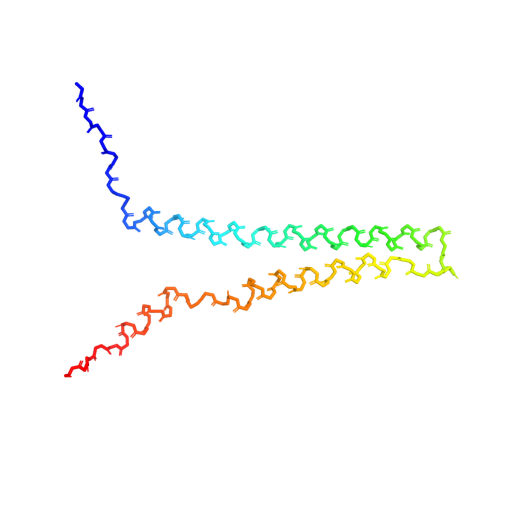 -17.929 -10.964 31.265 1.00 60.09 90 GLU A C 1
ATOM 727 O O . GLU A 1 90 ? -18.181 -11.723 32.199 1.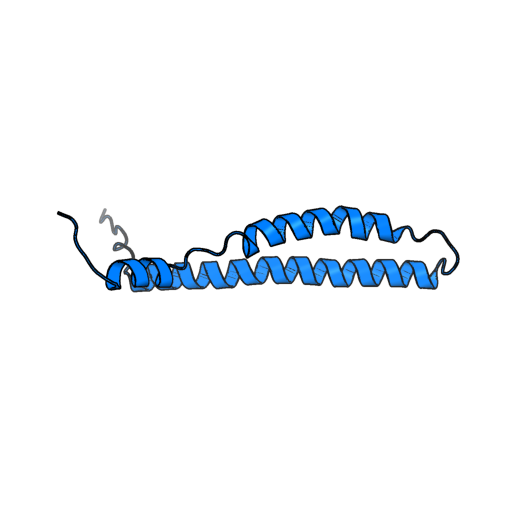00 60.09 90 GLU A O 1
ATOM 732 N N . LEU A 1 91 ? -18.392 -9.707 31.250 1.00 63.12 91 LEU A N 1
ATOM 733 C CA . LEU A 1 91 ? -19.159 -9.096 32.348 1.00 63.12 91 LEU A CA 1
ATOM 734 C C . LEU A 1 91 ? -20.532 -9.756 32.552 1.00 63.12 91 LEU A C 1
ATOM 736 O O . LEU A 1 91 ? -20.993 -9.920 33.684 1.00 63.12 91 LEU A O 1
ATOM 740 N N . ARG A 1 92 ? -21.182 -10.177 31.461 1.00 65.00 92 ARG A N 1
ATOM 741 C CA . ARG A 1 92 ? -22.488 -10.856 31.474 1.00 65.00 92 ARG A CA 1
ATOM 742 C C . ARG A 1 92 ? -22.375 -12.358 31.762 1.00 65.00 92 ARG A C 1
ATOM 744 O O . ARG A 1 92 ? -23.373 -12.967 32.139 1.00 65.00 92 ARG A O 1
ATOM 751 N N . ARG A 1 93 ? -21.175 -12.946 31.638 1.00 68.19 93 ARG A N 1
ATOM 752 C CA . ARG A 1 93 ? -20.873 -14.348 31.988 1.00 68.19 93 ARG A CA 1
ATOM 753 C C . ARG A 1 93 ? -20.707 -14.586 33.495 1.00 68.19 93 ARG A C 1
ATOM 755 O O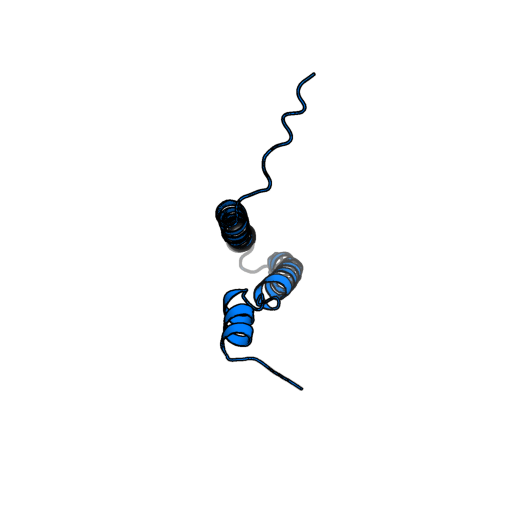 . ARG A 1 93 ? -20.735 -15.740 33.907 1.00 68.19 93 ARG A O 1
ATOM 762 N N . GLY A 1 94 ? -20.694 -13.530 34.313 1.00 55.06 94 GLY A N 1
ATOM 763 C CA . GLY A 1 94 ? -21.077 -13.614 35.726 1.00 55.06 94 GLY A CA 1
ATOM 764 C C . GLY A 1 94 ? -20.007 -13.187 36.739 1.00 55.06 94 GLY A C 1
ATOM 765 O O . GLY A 1 94 ? -18.918 -13.744 36.790 1.00 55.06 94 GLY A O 1
ATOM 766 N N . ARG A 1 95 ? -20.404 -12.231 37.597 1.00 70.00 95 ARG A N 1
ATOM 767 C CA . ARG A 1 95 ? -20.036 -12.035 39.027 1.00 70.00 95 ARG A CA 1
ATOM 768 C C . ARG A 1 95 ? -19.752 -13.359 39.783 1.00 70.00 95 ARG A C 1
ATOM 770 O O . ARG A 1 95 ? -20.261 -14.380 3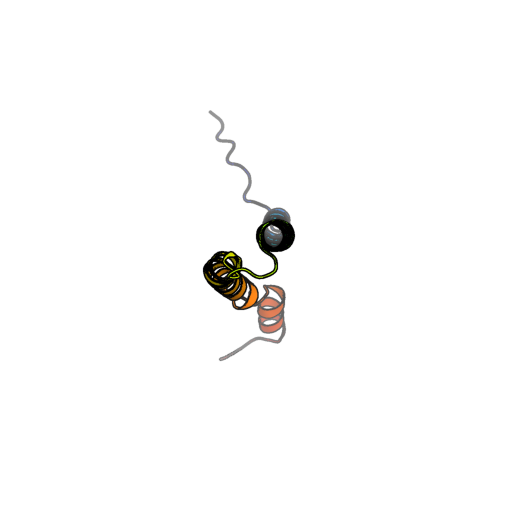9.330 1.00 70.00 95 ARG A O 1
ATOM 777 N N . PRO A 1 96 ? -19.280 -13.371 41.054 1.00 61.31 96 PRO A N 1
ATOM 778 C CA . PRO A 1 96 ? -18.456 -12.462 41.877 1.00 61.31 96 PRO A CA 1
ATOM 779 C C . PRO A 1 96 ? -17.267 -13.220 42.550 1.00 61.31 96 PRO A C 1
ATOM 781 O O . PRO A 1 96 ? -17.288 -14.440 42.649 1.00 61.31 96 PRO A O 1
ATOM 784 N N . LEU A 1 97 ? -16.263 -12.528 43.091 1.00 56.09 97 LEU A N 1
ATOM 785 C CA . LEU A 1 97 ? -15.372 -13.046 44.151 1.00 56.09 97 LEU A CA 1
ATOM 786 C C . LEU A 1 97 ? -15.222 -11.859 45.121 1.00 56.09 97 LEU A C 1
ATOM 788 O O . LEU A 1 97 ? -14.833 -10.785 44.675 1.00 56.09 97 LEU A O 1
ATOM 792 N N . GLY A 1 98 ? -15.743 -11.885 46.347 1.00 58.00 98 GLY A N 1
ATOM 793 C CA . GLY A 1 98 ? -15.494 -12.884 47.380 1.00 58.00 98 GLY A CA 1
ATOM 794 C C . GLY A 1 98 ? -14.592 -12.205 48.396 1.00 58.00 98 GLY A C 1
ATOM 795 O O . GLY A 1 98 ? -13.392 -12.099 48.075 1.00 58.00 98 GLY A O 1
#

Mean predicted aligned error: 14.27 Å

pLDDT: mean 72.69, std 13.56, range [44.53, 93.69]